Protein AF-A0A3M9M5Q0-F1 (afdb_monomer_lite)

InterPro domains:
  IPR000620 EamA domain [PF00892] (14-112)
  IPR037185 Multidrug transporter EmrE superfamily [SSF103481] (17-115)

Secondary structure (DSSP, 8-state):
------HHHHHHHHHHHHHHHHHHHHHHH-HHHHS-HHHHHHHHHHIIIIIIIHHHHHHHHTTTS-HHHHHHGGGHHHHHHHHHIIIII-----HHHHHHHHHHHHHHHHHHHSPP--------TT--------PPPS------------------------------

Structure (mmCIF, N/CA/C/O backbone):
data_AF-A0A3M9M5Q0-F1
#
_entry.id   AF-A0A3M9M5Q0-F1
#
loop_
_atom_site.group_PDB
_atom_site.id
_atom_site.type_symbol
_atom_site.label_atom_id
_atom_site.label_alt_id
_atom_site.label_comp_id
_atom_site.label_asym_id
_atom_site.label_entity_id
_atom_site.label_seq_id
_atom_site.pdbx_PDB_ins_code
_atom_site.Cartn_x
_atom_site.Cartn_y
_atom_site.Cartn_z
_atom_site.occupancy
_atom_site.B_iso_or_equiv
_atom_site.auth_seq_id
_atom_site.auth_comp_id
_atom_site.auth_asym_id
_atom_site.auth_atom_id
_atom_site.pdbx_PDB_model_num
ATOM 1 N N . MET A 1 1 ? 23.231 -19.102 -7.265 1.00 38.88 1 MET A N 1
ATOM 2 C CA . MET A 1 1 ? 21.877 -19.697 -7.292 1.00 38.88 1 MET A CA 1
ATOM 3 C C . MET A 1 1 ? 20.885 -18.585 -7.612 1.00 38.88 1 MET A C 1
ATOM 5 O O . MET A 1 1 ? 20.566 -17.816 -6.725 1.00 38.88 1 MET A O 1
ATOM 9 N N . ASN A 1 2 ? 20.474 -18.423 -8.872 1.00 48.34 2 ASN A N 1
ATOM 10 C CA . ASN A 1 2 ? 19.462 -17.427 -9.267 1.00 48.34 2 ASN A CA 1
ATOM 11 C C . ASN A 1 2 ? 18.458 -18.069 -10.233 1.00 48.34 2 ASN A C 1
ATOM 13 O O . ASN A 1 2 ? 18.194 -17.566 -11.323 1.00 48.34 2 ASN A O 1
ATOM 17 N N . SER A 1 3 ? 17.966 -19.251 -9.856 1.00 51.06 3 SER A N 1
ATOM 18 C CA . SER A 1 3 ? 16.835 -19.883 -10.528 1.00 51.06 3 SER A CA 1
ATOM 19 C C . SER A 1 3 ? 15.672 -18.900 -10.496 1.00 51.06 3 SER A C 1
ATOM 21 O O . SER A 1 3 ? 15.315 -18.434 -9.416 1.00 51.06 3 SER A O 1
ATOM 23 N N . GLY A 1 4 ? 15.130 -18.550 -11.663 1.00 61.09 4 GLY A N 1
ATOM 24 C CA . GLY A 1 4 ? 13.989 -17.650 -11.801 1.00 61.09 4 GLY A CA 1
ATOM 25 C C . GLY A 1 4 ? 12.765 -18.212 -11.086 1.00 61.09 4 GLY A C 1
ATOM 26 O O . GLY A 1 4 ? 11.941 -18.887 -11.695 1.00 61.09 4 GLY A O 1
ATOM 27 N N . VAL A 1 5 ? 12.668 -17.965 -9.780 1.00 69.94 5 VAL A N 1
ATOM 28 C CA . VAL A 1 5 ? 11.494 -18.294 -8.981 1.00 69.94 5 VAL A CA 1
ATOM 29 C C . VAL A 1 5 ? 10.339 -17.488 -9.562 1.00 69.94 5 VAL A C 1
ATOM 31 O O . VAL A 1 5 ? 10.426 -16.267 -9.704 1.00 69.94 5 VAL A O 1
ATOM 34 N N . GLY A 1 6 ? 9.272 -18.179 -9.964 1.00 81.81 6 GLY A N 1
ATOM 35 C CA . GLY A 1 6 ? 8.096 -17.520 -10.521 1.00 81.81 6 GLY A CA 1
ATOM 36 C C . GLY A 1 6 ? 7.546 -16.493 -9.530 1.00 81.81 6 GLY A C 1
ATOM 37 O O . GLY A 1 6 ? 7.479 -16.765 -8.335 1.00 81.81 6 GLY A O 1
ATOM 38 N N . ARG A 1 7 ? 7.113 -15.322 -10.014 1.00 77.19 7 ARG A N 1
ATOM 39 C CA . ARG A 1 7 ? 6.591 -14.225 -9.170 1.00 77.19 7 ARG A CA 1
ATOM 40 C C . ARG A 1 7 ? 5.509 -14.693 -8.189 1.00 77.19 7 ARG A C 1
ATOM 42 O O . ARG A 1 7 ? 5.483 -14.238 -7.053 1.00 77.19 7 ARG A O 1
ATOM 49 N N . ALA A 1 8 ? 4.661 -15.635 -8.610 1.00 80.81 8 ALA A N 1
ATOM 50 C CA . ALA A 1 8 ? 3.650 -16.256 -7.756 1.00 80.81 8 ALA A CA 1
ATOM 51 C C . ALA A 1 8 ? 4.262 -17.062 -6.596 1.00 80.81 8 ALA A C 1
ATOM 53 O O . ALA A 1 8 ? 3.760 -16.994 -5.481 1.00 80.81 8 ALA A O 1
ATOM 54 N N . ALA A 1 9 ? 5.369 -17.772 -6.830 1.00 86.25 9 ALA A N 1
ATOM 55 C CA . ALA A 1 9 ? 6.096 -18.485 -5.785 1.00 86.25 9 ALA A CA 1
ATOM 56 C C . ALA A 1 9 ? 6.827 -17.517 -4.840 1.00 86.25 9 ALA A C 1
ATOM 58 O O . ALA A 1 9 ? 6.805 -17.725 -3.632 1.00 86.25 9 ALA A O 1
ATOM 59 N N . SER A 1 10 ? 7.401 -16.420 -5.351 1.00 87.31 10 SER A N 1
ATOM 60 C CA . SER A 1 10 ? 7.997 -15.373 -4.507 1.00 87.31 10 SER A CA 1
ATOM 61 C C . SER A 1 10 ? 6.951 -14.666 -3.640 1.00 87.31 10 SER A C 1
ATOM 63 O O . SER A 1 10 ? 7.119 -14.585 -2.428 1.00 87.31 10 SER A O 1
ATOM 65 N N . MET A 1 11 ? 5.845 -14.202 -4.233 1.00 88.25 11 MET A N 1
ATOM 66 C CA . MET A 1 11 ? 4.751 -13.565 -3.491 1.00 88.25 11 MET A CA 1
ATOM 67 C C . MET A 1 11 ? 4.097 -14.545 -2.514 1.00 88.25 11 MET A C 1
ATOM 69 O O . MET A 1 11 ? 3.844 -14.187 -1.368 1.00 88.25 11 MET A O 1
ATOM 73 N N . GLY A 1 12 ? 3.896 -15.800 -2.924 1.00 88.12 12 GLY A N 1
ATOM 74 C CA . GLY A 1 12 ? 3.390 -16.864 -2.060 1.00 88.12 12 GLY A CA 1
ATOM 75 C C . GLY A 1 12 ? 4.309 -17.158 -0.875 1.00 88.12 12 GLY A C 1
ATOM 76 O O . GLY A 1 12 ? 3.814 -17.366 0.226 1.00 88.12 12 GLY A O 1
ATOM 77 N N . ALA A 1 13 ? 5.631 -17.107 -1.053 1.00 91.75 13 ALA A N 1
ATOM 78 C CA . ALA A 1 13 ? 6.582 -17.264 0.045 1.00 91.75 13 ALA A CA 1
ATOM 79 C C . ALA A 1 13 ? 6.535 -16.083 1.030 1.00 91.75 13 ALA A C 1
ATOM 81 O O . ALA A 1 13 ? 6.533 -16.303 2.239 1.00 91.75 13 ALA A O 1
ATOM 82 N N . VAL A 1 14 ? 6.442 -14.842 0.534 1.00 90.19 14 VAL A N 1
ATOM 83 C CA . VAL A 1 14 ? 6.340 -13.636 1.379 1.00 90.19 14 VAL A CA 1
ATOM 84 C C . VAL A 1 14 ? 5.041 -13.643 2.186 1.00 90.19 14 VAL A C 1
ATOM 86 O O . VAL A 1 14 ? 5.073 -13.513 3.409 1.00 90.19 14 VAL A O 1
ATOM 89 N N . PHE A 1 15 ? 3.900 -13.854 1.523 1.00 89.19 15 PHE A N 1
ATOM 90 C CA . PHE A 1 15 ? 2.596 -13.888 2.186 1.00 89.19 15 PHE A CA 1
ATOM 91 C C . PHE A 1 15 ? 2.388 -15.135 3.036 1.00 89.19 15 PHE A C 1
ATOM 93 O O . PHE A 1 15 ? 1.793 -15.039 4.101 1.00 89.19 15 PHE A O 1
ATOM 100 N N . GLY A 1 16 ? 2.888 -16.292 2.609 1.00 91.25 16 GLY A N 1
ATOM 101 C CA . GLY A 1 16 ? 2.828 -17.525 3.387 1.00 91.25 16 GLY A CA 1
ATOM 102 C C . GLY A 1 16 ? 3.677 -17.436 4.653 1.00 91.25 16 GLY A C 1
ATOM 103 O O . GLY A 1 16 ? 3.200 -17.778 5.730 1.00 91.25 16 GLY A O 1
ATOM 104 N N . GLY A 1 17 ? 4.901 -16.908 4.549 1.00 94.81 17 GLY A N 1
ATOM 105 C CA . GLY A 1 17 ? 5.781 -16.688 5.697 1.00 94.81 17 GLY A CA 1
ATOM 106 C C . GLY A 1 17 ? 5.224 -15.652 6.675 1.00 94.81 17 GLY A C 1
ATOM 107 O O . GLY A 1 17 ? 5.140 -15.918 7.872 1.00 94.81 17 GLY A O 1
ATOM 108 N N . GLY A 1 18 ? 4.770 -14.498 6.173 1.00 89.81 18 GLY A N 1
ATOM 109 C CA . GLY A 1 18 ? 4.108 -13.483 6.999 1.00 89.81 18 GLY A CA 1
ATOM 110 C C . GLY A 1 18 ? 2.798 -13.989 7.609 1.00 89.81 18 GLY A C 1
ATOM 111 O O . GLY A 1 18 ? 2.545 -13.799 8.795 1.00 89.81 18 GLY A O 1
ATOM 112 N N . GLY A 1 19 ? 1.999 -14.711 6.826 1.00 91.12 19 GLY A N 1
ATOM 113 C CA . GLY A 1 19 ? 0.760 -15.345 7.260 1.00 91.12 19 GLY A CA 1
ATOM 114 C C . GLY A 1 19 ? 0.972 -16.404 8.336 1.00 91.12 19 GLY A C 1
ATOM 115 O O . GLY A 1 19 ? 0.121 -16.538 9.202 1.00 91.12 19 GLY A O 1
ATOM 116 N N . LEU A 1 20 ? 2.107 -17.105 8.347 1.00 94.81 20 LEU A N 1
ATOM 117 C CA . LEU A 1 20 ? 2.454 -18.055 9.408 1.00 94.81 20 LEU A CA 1
ATOM 118 C C . LEU A 1 20 ? 2.865 -17.353 10.714 1.00 94.81 20 LEU A C 1
ATOM 120 O O . LEU A 1 20 ? 2.642 -17.885 11.800 1.00 94.81 20 LEU A O 1
ATOM 124 N N . LEU A 1 21 ? 3.427 -16.144 10.616 1.00 93.19 21 LEU A N 1
ATOM 125 C CA . LEU A 1 21 ? 3.786 -15.298 11.759 1.00 93.19 21 LEU A CA 1
ATOM 126 C C . LEU A 1 21 ? 2.593 -14.524 12.342 1.00 93.19 21 LEU A C 1
ATOM 128 O O . LEU A 1 21 ? 2.646 -14.107 13.496 1.00 93.19 21 LEU A O 1
ATOM 132 N N . LEU A 1 22 ? 1.508 -14.333 11.588 1.00 91.25 22 LEU A N 1
ATOM 133 C CA . LEU A 1 22 ? 0.325 -13.610 12.068 1.00 91.25 22 LEU A CA 1
ATOM 134 C C . LEU A 1 22 ? -0.468 -14.334 13.178 1.00 91.25 22 LEU A C 1
ATOM 136 O O . LEU A 1 22 ? -0.871 -13.647 14.112 1.00 91.25 22 LEU A O 1
ATOM 140 N N . PRO A 1 23 ? -0.687 -15.666 13.165 1.00 91.56 23 PRO A N 1
ATOM 141 C CA . PRO A 1 23 ? -1.387 -16.382 14.229 1.00 91.56 23 PRO A CA 1
ATOM 142 C C . PRO A 1 23 ? -0.830 -16.152 15.641 1.00 91.56 23 PRO A C 1
ATOM 144 O O . PRO A 1 23 ? -1.629 -15.835 16.520 1.00 91.56 23 PRO A O 1
ATOM 147 N N . PRO A 1 24 ? 0.491 -16.243 15.913 1.00 92.44 24 PRO A N 1
ATOM 148 C CA . PRO A 1 24 ? 1.002 -15.955 17.252 1.00 92.44 24 PRO A CA 1
ATOM 149 C C . PRO A 1 24 ? 0.804 -14.487 17.651 1.00 92.44 24 PRO A C 1
ATOM 151 O O . PRO A 1 24 ? 0.465 -14.215 18.798 1.00 92.44 24 PRO A O 1
ATOM 154 N N . VAL A 1 25 ? 0.929 -13.541 16.716 1.00 91.56 25 VAL A N 1
ATOM 155 C CA . VAL A 1 25 ? 0.623 -12.126 16.987 1.00 91.56 25 VAL A CA 1
ATOM 156 C C . VAL A 1 25 ? -0.862 -11.950 17.312 1.00 91.56 25 VAL A C 1
ATOM 158 O O . VAL A 1 25 ? -1.197 -11.307 18.302 1.00 91.56 25 VAL A O 1
ATOM 161 N N . LEU A 1 26 ? -1.752 -12.584 16.545 1.00 90.12 26 LEU A N 1
ATOM 162 C CA . LEU A 1 26 ? -3.198 -12.550 16.758 1.00 90.12 26 LEU A CA 1
ATOM 163 C C . LEU A 1 26 ? -3.589 -13.142 18.119 1.00 90.12 26 LEU A C 1
ATOM 165 O O . LEU A 1 26 ? -4.474 -12.608 18.780 1.00 90.12 26 LEU A O 1
ATOM 169 N N . LEU A 1 27 ? -2.917 -14.204 18.569 1.00 91.25 27 LEU A N 1
ATOM 170 C CA . LEU A 1 27 ? -3.143 -14.780 19.897 1.00 91.25 27 LEU A CA 1
ATOM 171 C C . LEU A 1 27 ? -2.733 -13.824 21.027 1.00 91.25 27 LEU A C 1
ATOM 173 O O . LEU A 1 27 ? -3.402 -13.784 22.056 1.00 91.25 27 LEU A O 1
ATOM 177 N N . LEU A 1 28 ? -1.661 -13.050 20.839 1.00 94.25 28 LEU A N 1
ATOM 178 C CA . LEU A 1 28 ? -1.139 -12.135 21.859 1.00 94.25 28 LEU A CA 1
ATOM 179 C C . LEU A 1 28 ? -1.855 -10.774 21.884 1.00 94.25 28 LEU A C 1
ATOM 181 O O . LEU A 1 28 ? -1.990 -10.185 22.953 1.00 94.25 28 LEU A O 1
ATOM 185 N N . THR A 1 29 ? -2.302 -10.256 20.734 1.00 90.38 29 THR A N 1
ATOM 186 C CA . THR A 1 29 ? -2.824 -8.876 20.607 1.00 90.38 29 THR A CA 1
ATOM 187 C C . THR A 1 29 ? -4.228 -8.784 20.003 1.00 90.38 29 THR A C 1
ATOM 189 O O . THR A 1 29 ? -4.844 -7.720 20.021 1.00 90.38 29 THR A O 1
ATOM 192 N N . GLY A 1 30 ? -4.769 -9.885 19.481 1.00 84.44 30 GLY A N 1
ATOM 193 C CA . GLY A 1 30 ? -5.966 -9.899 18.639 1.00 84.44 30 GLY A CA 1
ATOM 194 C C . GLY A 1 30 ? -7.305 -10.027 19.358 1.00 84.44 30 GLY A C 1
ATOM 195 O O . GLY A 1 30 ? -8.331 -10.094 18.682 1.00 84.44 30 GLY A O 1
ATOM 196 N N . ALA A 1 31 ? -7.348 -10.043 20.694 1.00 86.12 31 ALA A N 1
ATOM 197 C CA . ALA A 1 31 ? -8.613 -10.159 21.429 1.00 86.12 31 ALA A CA 1
ATOM 198 C C . ALA A 1 31 ? -9.671 -9.112 20.992 1.00 86.12 31 ALA A C 1
ATOM 200 O O . ALA A 1 31 ? -10.804 -9.511 20.722 1.00 86.12 31 ALA A O 1
ATOM 201 N N . PRO A 1 32 ? -9.339 -7.817 20.792 1.00 86.69 32 PRO A N 1
ATOM 202 C CA . PRO A 1 32 ? -10.299 -6.828 20.284 1.00 86.69 32 PRO A CA 1
ATOM 203 C C . PRO A 1 32 ? -10.705 -7.037 18.814 1.00 86.69 32 PRO A C 1
ATOM 205 O O . PRO A 1 32 ? -11.810 -6.661 18.418 1.00 86.69 32 PRO A O 1
ATOM 208 N N . LEU A 1 33 ? -9.825 -7.636 18.001 1.00 84.81 33 LEU A N 1
ATOM 209 C CA . LEU A 1 33 ? -10.085 -7.932 16.586 1.00 84.81 33 LEU A CA 1
ATOM 210 C C . LEU A 1 33 ? -11.111 -9.059 16.426 1.00 84.81 33 LEU A C 1
ATOM 212 O O . LEU A 1 33 ? -11.956 -8.991 15.539 1.00 84.81 33 LEU A O 1
ATOM 216 N N . LEU A 1 34 ? -11.050 -10.072 17.296 1.00 87.44 34 LEU A N 1
ATOM 217 C CA . LEU A 1 34 ? -11.944 -11.236 17.269 1.00 87.44 34 LEU A CA 1
ATOM 218 C C . LEU A 1 34 ? -13.220 -11.044 18.102 1.00 87.44 34 LEU A C 1
ATOM 220 O O . LEU A 1 34 ? -14.163 -11.819 17.957 1.00 87.44 34 LEU A O 1
ATOM 224 N N . ALA A 1 35 ? -13.271 -10.015 18.952 1.00 88.44 35 ALA A N 1
ATOM 225 C CA . ALA A 1 35 ? -14.407 -9.748 19.833 1.00 88.44 35 ALA A CA 1
ATOM 226 C C . ALA A 1 35 ? -15.700 -9.366 19.089 1.00 88.44 35 ALA A C 1
ATOM 228 O O . ALA A 1 35 ? -16.791 -9.592 19.608 1.00 88.44 35 ALA A O 1
ATOM 229 N N . SER A 1 36 ? -15.598 -8.789 17.887 1.00 92.56 36 SER A N 1
ATOM 230 C CA . SER A 1 36 ? -16.747 -8.364 17.081 1.00 92.56 36 SER A CA 1
ATOM 231 C C . SER A 1 36 ? -16.631 -8.863 15.646 1.00 92.56 36 SER A C 1
ATOM 233 O O . SER A 1 36 ? -15.569 -8.786 15.026 1.00 92.56 36 SER A O 1
ATOM 235 N N . ARG A 1 37 ? -17.762 -9.309 15.084 1.00 92.00 37 ARG A N 1
ATOM 236 C CA . ARG A 1 37 ? -17.868 -9.707 13.672 1.00 92.00 37 ARG A CA 1
ATOM 237 C C . ARG A 1 37 ? -17.542 -8.551 12.726 1.00 92.00 37 ARG A C 1
ATOM 239 O O . ARG A 1 37 ? -17.024 -8.789 11.640 1.00 92.00 37 ARG A O 1
ATOM 246 N N . GLU A 1 38 ? -17.833 -7.320 13.137 1.00 93.81 38 GLU A N 1
ATOM 247 C CA . GLU A 1 38 ? -17.521 -6.115 12.370 1.00 93.81 38 GLU A CA 1
ATOM 248 C C . GLU A 1 38 ? -16.016 -5.841 12.356 1.00 93.81 38 GLU A C 1
ATOM 250 O O . GLU A 1 38 ? -15.431 -5.725 11.282 1.00 93.81 38 GLU A O 1
ATOM 255 N N . ASN A 1 39 ? -15.366 -5.847 13.526 1.00 92.12 39 ASN A N 1
ATOM 256 C CA . ASN A 1 39 ? -13.915 -5.662 13.635 1.00 92.12 39 ASN A CA 1
ATOM 257 C C . ASN A 1 39 ? -13.165 -6.707 12.811 1.00 92.12 39 ASN A C 1
ATOM 259 O O . ASN A 1 39 ? -12.231 -6.369 12.082 1.00 92.12 39 ASN A O 1
ATOM 263 N N . PHE A 1 40 ? -13.610 -7.964 12.875 1.00 92.75 40 PHE A N 1
ATOM 264 C CA . PHE A 1 40 ? -13.069 -9.038 12.055 1.00 92.75 40 PHE A CA 1
ATOM 265 C C . PHE A 1 40 ? -13.289 -8.785 10.558 1.00 92.75 40 PHE A C 1
ATOM 267 O O . PHE A 1 40 ? -12.362 -8.940 9.772 1.00 92.75 40 PHE A O 1
ATOM 274 N N . ALA A 1 41 ? -14.486 -8.360 10.142 1.00 94.62 41 ALA A N 1
ATOM 275 C CA . ALA A 1 41 ? -14.772 -8.079 8.735 1.00 94.62 41 ALA A CA 1
ATOM 276 C C . ALA A 1 41 ? -13.935 -6.911 8.186 1.00 94.62 41 ALA A C 1
ATOM 278 O O . ALA A 1 41 ? -13.373 -7.028 7.099 1.00 94.62 41 ALA A O 1
ATOM 279 N N . VAL A 1 42 ? -13.802 -5.814 8.938 1.00 93.94 42 VAL A N 1
ATOM 280 C CA . VAL A 1 42 ? -12.992 -4.648 8.550 1.00 93.94 42 VAL A CA 1
ATOM 281 C C . VAL A 1 42 ? -11.510 -5.013 8.482 1.00 93.94 42 VAL A C 1
ATOM 283 O O . VAL A 1 42 ? -10.830 -4.677 7.515 1.00 93.94 42 VAL A O 1
ATOM 286 N N . SER A 1 43 ? -11.000 -5.743 9.474 1.00 91.44 43 SER A N 1
ATOM 287 C CA . SER A 1 43 ? -9.599 -6.176 9.477 1.00 91.44 43 SER A CA 1
ATOM 288 C C . SER A 1 43 ? -9.299 -7.203 8.383 1.00 91.44 43 SER A C 1
ATOM 290 O O . SER A 1 43 ? -8.281 -7.079 7.705 1.00 91.44 43 SER A O 1
ATOM 292 N N . ALA A 1 44 ? -10.201 -8.155 8.129 1.00 92.31 44 ALA A N 1
ATOM 293 C CA . ALA A 1 44 ? -10.092 -9.079 7.003 1.00 92.31 44 ALA A CA 1
ATOM 294 C C . ALA A 1 44 ? -10.130 -8.336 5.661 1.00 92.31 44 ALA A C 1
ATOM 296 O O . ALA A 1 44 ? -9.326 -8.631 4.781 1.00 92.31 44 ALA A O 1
ATOM 297 N N . TYR A 1 45 ? -11.007 -7.338 5.515 1.00 94.69 45 TYR A N 1
ATOM 298 C CA . TYR A 1 45 ? -11.040 -6.472 4.338 1.00 94.69 45 TYR A CA 1
ATOM 299 C C . TYR A 1 45 ? -9.694 -5.769 4.123 1.00 94.69 45 TYR A C 1
ATOM 301 O O . TYR A 1 45 ? -9.138 -5.859 3.031 1.00 94.69 45 TYR A O 1
ATOM 309 N N . MET A 1 46 ? -9.124 -5.144 5.158 1.00 93.31 46 MET A N 1
ATOM 310 C CA . MET A 1 46 ? -7.824 -4.465 5.065 1.00 93.31 46 MET A CA 1
ATOM 311 C C . MET A 1 46 ? -6.666 -5.437 4.785 1.00 93.31 46 MET A C 1
ATOM 313 O O . MET A 1 46 ? -5.750 -5.123 4.029 1.00 93.31 46 MET A O 1
ATOM 317 N N . ALA A 1 47 ? -6.700 -6.647 5.342 1.00 91.81 47 ALA A N 1
ATOM 318 C CA . ALA A 1 47 ? -5.679 -7.653 5.066 1.00 91.81 47 ALA A CA 1
ATOM 319 C C . ALA A 1 47 ? -5.766 -8.191 3.627 1.00 91.81 47 ALA A C 1
ATOM 321 O O . ALA A 1 47 ? -4.746 -8.390 2.966 1.00 91.81 47 ALA A O 1
ATOM 322 N N . LEU A 1 48 ? -6.977 -8.430 3.122 1.00 92.69 48 LEU A N 1
ATOM 323 C CA . LEU A 1 48 ? -7.177 -9.074 1.825 1.00 92.69 48 LEU A CA 1
ATOM 324 C C . LEU A 1 48 ? -7.129 -8.092 0.652 1.00 92.69 48 LEU A C 1
ATOM 326 O O . LEU A 1 48 ? -6.570 -8.421 -0.391 1.00 92.69 48 LEU A O 1
ATOM 330 N N . VAL A 1 49 ? -7.718 -6.905 0.792 1.00 94.00 49 VAL A N 1
ATOM 331 C CA . VAL A 1 49 ? -7.915 -5.991 -0.340 1.00 94.00 49 VAL A CA 1
ATOM 332 C C . VAL A 1 49 ? -6.688 -5.100 -0.566 1.00 94.00 49 VAL A C 1
ATOM 334 O O . VAL A 1 49 ? -5.981 -5.330 -1.548 1.00 94.00 49 VAL A O 1
ATOM 337 N N . PRO A 1 50 ? -6.357 -4.118 0.293 1.00 88.69 50 PRO A N 1
ATOM 338 C CA . PRO A 1 50 ? -5.207 -3.261 0.026 1.00 88.69 50 PRO A CA 1
ATOM 339 C C . PRO A 1 50 ? -3.881 -4.016 0.172 1.00 88.69 50 PRO A C 1
ATOM 341 O O . PRO A 1 50 ? -2.987 -3.824 -0.648 1.00 88.69 50 PRO A O 1
ATOM 344 N N . MET A 1 51 ? -3.758 -4.925 1.147 1.00 91.12 51 MET A N 1
ATOM 345 C CA . MET A 1 51 ? -2.497 -5.639 1.370 1.00 91.12 51 MET A CA 1
ATOM 346 C C . MET A 1 51 ? -2.317 -6.825 0.421 1.00 91.12 51 MET A C 1
ATOM 348 O O . MET A 1 51 ? -1.419 -6.804 -0.415 1.00 91.12 51 MET A O 1
ATOM 352 N N . PHE A 1 52 ? -3.144 -7.867 0.500 1.00 90.06 52 PHE A N 1
ATOM 353 C CA . PHE A 1 52 ? -2.909 -9.062 -0.315 1.00 90.06 52 PHE A CA 1
ATOM 354 C C . PHE A 1 52 ? -3.136 -8.815 -1.816 1.00 90.06 52 PHE A C 1
ATOM 356 O O . PHE A 1 52 ? -2.230 -9.028 -2.626 1.00 90.06 52 PHE A O 1
ATOM 363 N N . LEU A 1 53 ? -4.319 -8.329 -2.205 1.00 92.12 53 LEU A N 1
ATOM 364 C CA . LEU A 1 53 ? -4.643 -8.095 -3.613 1.00 92.12 53 LEU A CA 1
ATOM 365 C C . LEU A 1 53 ? -3.799 -6.962 -4.213 1.00 92.12 53 LEU A C 1
ATOM 367 O O . LEU A 1 53 ? -3.313 -7.110 -5.335 1.00 92.12 53 LEU A O 1
ATOM 371 N N . GLY A 1 54 ? -3.566 -5.878 -3.466 1.00 89.94 54 GLY A N 1
ATOM 372 C CA . GLY A 1 54 ? -2.695 -4.781 -3.896 1.00 89.94 54 GLY A CA 1
ATOM 373 C C . GLY A 1 54 ? -1.281 -5.253 -4.243 1.00 89.94 54 GLY A C 1
ATOM 374 O O . GLY A 1 54 ? -0.785 -4.971 -5.334 1.00 89.94 54 GLY A O 1
ATOM 375 N N . TYR A 1 55 ? -0.652 -6.059 -3.384 1.00 88.94 55 TYR A N 1
ATOM 376 C CA . TYR A 1 55 ? 0.681 -6.606 -3.659 1.00 88.94 55 TYR A CA 1
ATOM 377 C C . TYR A 1 55 ? 0.699 -7.665 -4.764 1.00 88.94 55 TYR A C 1
ATOM 379 O O . TYR A 1 55 ? 1.666 -7.721 -5.526 1.00 88.94 55 TYR A O 1
ATOM 387 N N . LEU A 1 56 ? -0.342 -8.495 -4.897 1.00 88.38 56 LEU A N 1
ATOM 388 C CA . LEU A 1 56 ? -0.454 -9.404 -6.043 1.00 88.38 56 LEU A CA 1
ATOM 389 C C . LEU A 1 56 ? -0.513 -8.622 -7.355 1.00 88.38 56 LEU A C 1
ATOM 391 O O . LEU A 1 56 ? 0.208 -8.948 -8.301 1.00 88.38 56 LEU A O 1
ATOM 395 N N . LEU A 1 57 ? -1.332 -7.569 -7.400 1.00 88.62 57 LEU A N 1
ATOM 396 C CA . LEU A 1 57 ? -1.454 -6.709 -8.569 1.00 88.62 57 LEU A CA 1
ATOM 397 C C . LEU A 1 57 ? -0.167 -5.916 -8.821 1.00 88.62 57 LEU A C 1
ATOM 399 O O . LEU A 1 57 ? 0.214 -5.744 -9.972 1.00 88.62 57 LEU A O 1
ATOM 403 N N . PHE A 1 58 ? 0.552 -5.508 -7.775 1.00 85.81 58 PHE A N 1
ATOM 404 C CA . PHE A 1 58 ? 1.876 -4.897 -7.886 1.00 85.81 58 PHE A CA 1
ATOM 405 C C . PHE A 1 58 ? 2.899 -5.868 -8.487 1.00 85.81 58 PHE A C 1
ATOM 407 O O . PHE A 1 58 ? 3.566 -5.546 -9.470 1.00 85.81 58 PHE A O 1
ATOM 414 N N . GLY A 1 59 ? 2.974 -7.097 -7.967 1.00 86.50 59 GLY A N 1
ATOM 415 C CA . GLY A 1 59 ? 3.814 -8.158 -8.523 1.00 86.50 59 GLY A CA 1
ATOM 416 C C . GLY A 1 59 ? 3.464 -8.477 -9.975 1.00 86.50 59 GLY A C 1
ATOM 417 O O . GLY A 1 59 ? 4.351 -8.726 -10.793 1.00 86.50 59 GLY A O 1
ATOM 418 N N . TYR A 1 60 ? 2.176 -8.411 -10.315 1.00 86.25 60 TYR A N 1
ATOM 419 C CA . TYR A 1 60 ? 1.699 -8.503 -11.687 1.00 86.25 60 TYR A CA 1
ATOM 420 C C . TYR A 1 60 ? 2.098 -7.286 -12.536 1.00 86.25 60 TYR A C 1
ATOM 422 O O . TYR A 1 60 ? 2.527 -7.445 -13.677 1.00 86.25 60 TYR A O 1
ATOM 430 N N . GLY A 1 61 ? 2.023 -6.074 -11.991 1.00 84.88 61 GLY A N 1
ATOM 431 C CA . GLY A 1 61 ? 2.432 -4.829 -12.639 1.00 84.88 61 GLY A CA 1
ATOM 432 C C . GLY A 1 61 ? 3.899 -4.860 -13.056 1.00 84.88 61 GLY A C 1
ATOM 433 O O . GLY A 1 61 ? 4.213 -4.502 -14.186 1.00 84.88 61 GLY A O 1
ATOM 434 N N . LEU A 1 62 ? 4.774 -5.444 -12.232 1.00 86.75 62 LEU A N 1
ATOM 435 C CA . LEU A 1 62 ? 6.186 -5.683 -12.566 1.00 86.75 62 LEU A CA 1
ATOM 436 C C . LEU A 1 62 ? 6.398 -6.600 -13.787 1.00 86.75 62 LEU A C 1
ATOM 438 O O . LEU A 1 62 ? 7.528 -6.760 -14.247 1.00 86.75 62 LEU A O 1
ATOM 442 N N . THR A 1 63 ? 5.348 -7.257 -14.296 1.00 82.75 63 THR A N 1
ATOM 443 C CA . THR A 1 63 ? 5.391 -8.009 -15.563 1.00 82.75 63 THR A CA 1
ATOM 444 C C . THR A 1 63 ? 5.189 -7.118 -16.789 1.00 82.75 63 THR A C 1
ATOM 446 O O . THR A 1 63 ? 5.604 -7.504 -17.878 1.00 82.75 63 THR A O 1
ATOM 449 N N . ARG A 1 64 ? 4.557 -5.951 -16.615 1.00 82.94 64 ARG A N 1
ATOM 450 C CA . ARG A 1 6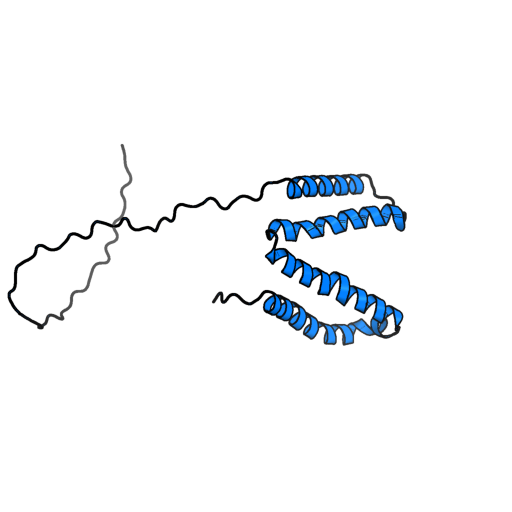4 ? 4.108 -5.064 -17.696 1.00 82.94 64 ARG A CA 1
ATOM 451 C C . ARG A 1 64 ? 4.781 -3.693 -17.688 1.00 82.94 64 ARG A C 1
ATOM 453 O O . ARG A 1 64 ? 4.849 -3.069 -18.739 1.00 82.94 64 ARG A O 1
ATOM 460 N N . VAL A 1 65 ? 5.251 -3.220 -16.533 1.00 85.38 65 VAL A N 1
ATOM 461 C CA . VAL A 1 65 ? 5.902 -1.910 -16.376 1.00 85.38 65 VAL A CA 1
ATOM 462 C C . VAL A 1 65 ? 7.256 -2.031 -15.666 1.00 85.38 65 VAL A C 1
ATOM 464 O O . VAL A 1 65 ? 7.456 -2.972 -14.889 1.00 85.38 65 VAL A O 1
ATOM 467 N N . PRO A 1 66 ? 8.194 -1.090 -15.901 1.00 84.19 66 PRO A N 1
ATOM 468 C CA . PRO A 1 66 ? 9.462 -1.040 -15.181 1.00 84.19 66 PRO A CA 1
ATOM 469 C C . PRO A 1 66 ? 9.266 -0.978 -13.662 1.00 84.19 66 PRO A C 1
ATOM 471 O O . PRO A 1 66 ? 8.338 -0.336 -13.165 1.00 84.19 66 PRO A O 1
ATOM 474 N N . ALA A 1 67 ? 10.186 -1.596 -12.913 1.00 83.12 67 ALA A N 1
ATOM 475 C CA . ALA A 1 67 ? 10.115 -1.646 -11.452 1.00 83.12 67 ALA A CA 1
ATOM 476 C C . ALA A 1 67 ? 10.079 -0.253 -10.810 1.00 83.12 67 ALA A C 1
ATOM 478 O O . ALA A 1 67 ? 9.303 -0.044 -9.884 1.00 83.12 67 ALA A O 1
ATOM 479 N N . SER A 1 68 ? 10.838 0.704 -11.357 1.00 82.38 68 SER A N 1
ATOM 480 C CA . SER A 1 68 ? 10.830 2.103 -10.910 1.00 82.38 68 SER A CA 1
ATOM 481 C C . SER A 1 68 ? 9.418 2.702 -10.968 1.00 82.38 68 SER A C 1
ATOM 483 O O . SER A 1 68 ? 8.890 3.146 -9.949 1.00 82.38 68 SER A O 1
ATOM 485 N N . THR A 1 69 ? 8.741 2.592 -12.116 1.00 83.81 69 THR A N 1
ATOM 486 C CA . THR A 1 69 ? 7.365 3.078 -12.298 1.00 83.81 69 THR A CA 1
ATOM 487 C C . THR A 1 69 ? 6.400 2.414 -11.319 1.00 83.81 69 THR A C 1
ATOM 489 O O . THR A 1 69 ? 5.620 3.102 -10.660 1.00 83.81 69 THR A O 1
ATOM 492 N N . ALA A 1 70 ? 6.487 1.090 -11.158 1.00 86.12 70 ALA A N 1
ATOM 493 C CA . ALA A 1 70 ? 5.654 0.375 -10.198 1.00 86.12 70 ALA A CA 1
ATOM 494 C C . ALA A 1 70 ? 5.876 0.899 -8.770 1.00 86.12 70 ALA A C 1
ATOM 496 O O . ALA A 1 70 ? 4.907 1.226 -8.093 1.00 86.12 70 ALA A O 1
ATOM 497 N N . THR A 1 71 ? 7.129 1.056 -8.327 1.00 86.69 71 THR A N 1
ATOM 498 C CA . THR A 1 71 ? 7.461 1.547 -6.974 1.00 86.69 71 THR A CA 1
ATOM 499 C C . THR A 1 71 ? 7.076 3.002 -6.720 1.00 86.69 71 THR A C 1
ATOM 501 O O . THR A 1 71 ? 6.964 3.403 -5.567 1.00 86.69 71 THR A O 1
ATOM 504 N N . THR A 1 72 ? 6.837 3.788 -7.771 1.00 88.00 72 THR A N 1
ATOM 505 C CA . THR A 1 72 ? 6.374 5.177 -7.644 1.00 88.00 72 THR A CA 1
ATOM 506 C C . THR A 1 72 ? 4.855 5.297 -7.556 1.00 88.00 72 THR A C 1
ATOM 508 O O . THR A 1 72 ? 4.360 6.281 -7.017 1.00 88.00 72 THR A O 1
ATOM 511 N N . ALA A 1 73 ? 4.101 4.289 -8.011 1.00 86.12 73 ALA A N 1
ATOM 512 C CA . ALA A 1 73 ? 2.639 4.306 -7.965 1.00 86.12 73 ALA A CA 1
ATOM 513 C C . ALA A 1 73 ? 2.064 4.462 -6.538 1.00 86.12 73 ALA A C 1
ATOM 515 O O . ALA A 1 73 ? 1.130 5.247 -6.375 1.00 86.12 73 ALA A O 1
ATOM 516 N N . PRO A 1 74 ? 2.628 3.830 -5.486 1.00 88.81 74 PRO A N 1
ATOM 517 C CA . PRO A 1 74 ? 2.186 4.059 -4.113 1.00 88.81 74 PRO A CA 1
ATOM 518 C C . PRO A 1 74 ? 2.334 5.505 -3.631 1.00 88.81 74 PRO A C 1
ATOM 520 O O . PRO A 1 74 ? 1.626 5.889 -2.717 1.00 88.81 74 PRO A O 1
ATOM 523 N N . LEU A 1 75 ? 3.182 6.349 -4.239 1.00 89.25 75 LEU A N 1
ATOM 524 C CA . LEU A 1 75 ? 3.276 7.771 -3.859 1.00 89.25 75 LEU A CA 1
ATOM 525 C C . LEU A 1 75 ? 1.993 8.557 -4.178 1.00 89.25 75 LEU A C 1
ATOM 527 O O . LEU A 1 75 ? 1.762 9.620 -3.601 1.00 89.25 75 LEU A O 1
ATOM 531 N N . VAL A 1 76 ? 1.142 8.033 -5.065 1.00 88.69 76 VAL A N 1
ATOM 532 C CA . VAL A 1 76 ? -0.189 8.591 -5.337 1.00 88.69 76 VAL A CA 1
ATOM 533 C C . VAL A 1 76 ? -1.105 8.425 -4.122 1.00 88.69 76 VAL A C 1
ATOM 535 O O . VAL A 1 76 ? -1.927 9.299 -3.860 1.00 88.69 76 VAL A O 1
ATOM 538 N N . GLU A 1 77 ? -0.951 7.347 -3.350 1.00 89.81 77 GLU A N 1
ATOM 539 C CA . GLU A 1 77 ? -1.808 7.051 -2.200 1.00 89.81 77 GLU A CA 1
ATOM 540 C C . GLU A 1 77 ? -1.710 8.126 -1.103 1.00 89.81 77 GLU A C 1
ATOM 542 O O . GLU A 1 77 ? -2.758 8.663 -0.762 1.00 89.81 77 GLU A O 1
ATOM 547 N N . PRO A 1 78 ? -0.527 8.552 -0.611 1.00 88.94 78 PRO A N 1
ATOM 548 C CA . PRO A 1 78 ? -0.414 9.673 0.321 1.00 88.94 78 PRO A CA 1
ATOM 549 C C . PRO A 1 78 ? -1.022 10.975 -0.202 1.00 88.94 78 PRO A C 1
ATOM 551 O O . PRO A 1 78 ? -1.631 11.718 0.565 1.00 88.94 78 PRO A O 1
ATOM 554 N N . ALA A 1 79 ? -0.877 11.260 -1.501 1.00 90.25 79 ALA A N 1
ATOM 555 C CA . ALA A 1 79 ? -1.444 12.465 -2.096 1.00 90.25 79 ALA A CA 1
ATOM 556 C C . ALA A 1 79 ? -2.977 12.420 -2.085 1.00 90.25 79 ALA A C 1
ATOM 558 O O . ALA A 1 79 ? -3.629 13.367 -1.645 1.00 90.25 79 ALA A O 1
ATOM 559 N N . VAL A 1 80 ? -3.555 11.295 -2.513 1.00 90.69 80 VAL A N 1
ATOM 560 C CA . VAL A 1 80 ? -5.003 11.073 -2.478 1.00 90.69 80 VAL A CA 1
ATOM 561 C C . VAL A 1 80 ? -5.504 11.049 -1.035 1.00 90.69 80 VAL A C 1
ATOM 563 O O . VAL A 1 80 ? -6.482 11.721 -0.735 1.00 90.69 80 VAL A O 1
ATOM 566 N N . ALA A 1 81 ? -4.822 10.357 -0.124 1.00 92.56 81 ALA A N 1
ATOM 567 C CA . ALA A 1 81 ? -5.171 10.288 1.292 1.00 92.56 81 ALA A CA 1
ATOM 568 C C . ALA A 1 81 ? -5.194 11.676 1.943 1.00 92.56 81 ALA A C 1
ATOM 570 O O . ALA A 1 81 ? -6.148 11.992 2.646 1.00 92.56 81 ALA A O 1
ATOM 571 N N . ALA A 1 82 ? -4.208 12.533 1.658 1.00 92.62 82 ALA A N 1
ATOM 572 C CA . ALA A 1 82 ? -4.188 13.912 2.142 1.00 92.62 82 ALA A CA 1
ATOM 573 C C . ALA A 1 82 ? -5.380 14.728 1.614 1.00 92.62 8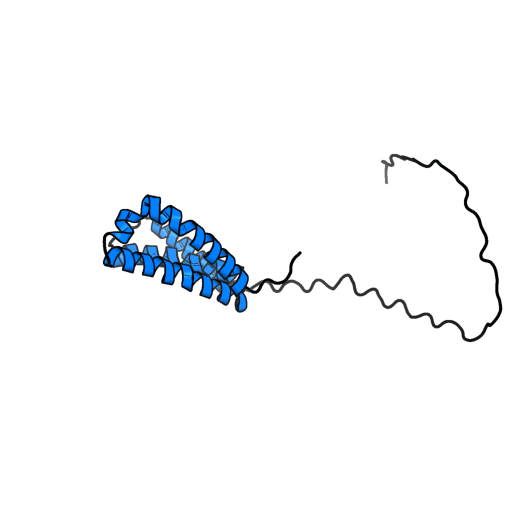2 ALA A C 1
ATOM 575 O O . ALA A 1 82 ? -6.020 15.452 2.373 1.00 92.62 82 ALA A O 1
ATOM 576 N N . VAL A 1 83 ? -5.725 14.583 0.330 1.00 92.38 83 VAL A N 1
ATOM 577 C CA . VAL A 1 83 ? -6.904 15.246 -0.253 1.00 92.38 83 VAL A CA 1
ATOM 578 C C . VAL A 1 83 ? -8.195 14.726 0.383 1.00 92.38 83 VAL A C 1
ATOM 580 O O . VAL A 1 83 ? -9.055 15.521 0.759 1.00 92.38 83 VAL A O 1
ATOM 583 N N . LEU A 1 84 ? -8.328 13.409 0.550 1.00 93.62 84 LEU A N 1
ATOM 584 C CA . LEU A 1 84 ? -9.486 12.801 1.202 1.00 93.62 84 LEU A CA 1
ATOM 585 C C . LEU A 1 84 ? -9.592 13.217 2.675 1.00 93.62 84 LEU A C 1
ATOM 587 O O . LEU A 1 84 ? -10.700 13.457 3.142 1.00 93.62 84 LEU A O 1
ATOM 591 N N . ALA A 1 85 ? -8.481 13.382 3.393 1.00 94.00 85 ALA A N 1
ATOM 592 C CA . ALA A 1 85 ? -8.485 13.899 4.761 1.00 94.00 85 ALA A CA 1
ATOM 593 C C . ALA A 1 85 ? -9.059 15.328 4.830 1.00 94.00 85 ALA A C 1
ATOM 595 O O . ALA A 1 85 ? -9.902 15.618 5.676 1.00 94.00 85 ALA A O 1
ATOM 596 N N . VAL A 1 86 ? -8.704 16.210 3.891 1.00 93.50 86 VAL A N 1
ATOM 597 C CA . VAL A 1 86 ? -9.302 17.560 3.825 1.00 93.50 86 VAL A CA 1
ATOM 598 C C . VAL A 1 86 ? -10.783 17.503 3.490 1.00 93.50 86 VAL A C 1
ATOM 600 O O . VAL A 1 86 ? -11.592 18.160 4.137 1.00 93.50 86 VAL A O 1
ATOM 603 N N . VAL A 1 87 ? -11.134 16.755 2.443 1.00 95.88 87 VAL A N 1
ATOM 604 C CA . VAL A 1 87 ? -12.473 16.811 1.846 1.00 95.88 87 VAL A CA 1
ATOM 605 C C . VAL A 1 87 ? -13.492 16.023 2.664 1.00 95.88 87 VAL A C 1
ATOM 607 O O . VAL A 1 87 ? -14.608 16.495 2.858 1.00 95.88 87 VAL A O 1
ATOM 610 N N . ILE A 1 88 ? -13.125 14.828 3.127 1.00 96.25 88 ILE A N 1
ATOM 611 C CA . ILE A 1 88 ? -14.023 13.908 3.835 1.00 96.25 88 ILE A CA 1
ATOM 612 C C . ILE A 1 88 ? -13.930 14.110 5.346 1.00 96.25 88 ILE A C 1
ATOM 614 O O . ILE A 1 88 ? -14.960 14.203 6.008 1.00 96.25 88 ILE A O 1
ATOM 618 N N . VAL A 1 89 ? -12.713 14.167 5.900 1.00 94.25 89 VAL A N 1
ATOM 619 C CA . VAL A 1 89 ? -12.510 14.275 7.360 1.00 94.25 89 VAL A CA 1
ATOM 620 C C . VAL A 1 89 ? -12.611 15.734 7.830 1.00 94.25 89 VAL A C 1
ATOM 622 O O . VAL A 1 89 ? -12.923 15.990 8.991 1.00 94.25 89 VAL A O 1
ATOM 625 N N . GLY A 1 90 ? -12.425 16.705 6.929 1.00 90.81 90 GLY A N 1
ATOM 626 C CA . GLY A 1 90 ? -12.464 18.131 7.259 1.00 90.81 90 GLY A CA 1
ATOM 627 C C . GLY A 1 90 ? -11.180 18.633 7.922 1.00 90.81 90 GLY A C 1
ATOM 628 O O . GLY A 1 90 ? -11.182 19.697 8.549 1.00 90.81 90 GLY A O 1
ATOM 629 N N . GLU A 1 91 ? -10.082 17.879 7.815 1.00 91.06 91 GLU A N 1
ATOM 630 C CA . GLU A 1 91 ? -8.802 18.272 8.395 1.00 91.06 91 GLU A CA 1
ATOM 631 C C . GLU A 1 91 ? -8.217 19.496 7.683 1.00 91.06 91 GLU A C 1
ATOM 633 O O . GLU A 1 91 ? -8.285 19.650 6.461 1.00 91.06 91 GLU A O 1
ATOM 638 N N . ARG A 1 92 ? -7.603 20.394 8.460 1.00 89.62 92 ARG A N 1
ATOM 639 C CA . ARG A 1 92 ? -6.934 21.580 7.921 1.00 89.62 92 ARG A CA 1
ATOM 640 C C . ARG A 1 92 ? -5.453 21.296 7.751 1.00 89.62 92 ARG A C 1
ATOM 642 O O . ARG A 1 92 ? -4.716 21.284 8.735 1.00 89.62 92 ARG A O 1
ATOM 649 N N . LEU A 1 93 ? -5.006 21.129 6.506 1.00 87.62 93 LEU A N 1
ATOM 650 C CA . LEU A 1 93 ? -3.573 21.025 6.249 1.00 87.62 93 LEU A CA 1
ATOM 651 C C . LEU A 1 93 ? -2.889 22.368 6.542 1.00 87.62 93 LEU A C 1
ATOM 653 O O . LEU A 1 93 ? -3.313 23.401 6.008 1.00 87.62 93 LEU A O 1
ATOM 657 N N . PRO A 1 94 ? -1.809 22.371 7.345 1.00 92.31 94 PRO A N 1
ATOM 658 C CA . PRO A 1 94 ? -0.974 23.551 7.503 1.00 92.31 94 PRO A CA 1
ATOM 659 C C . PRO A 1 94 ? -0.332 23.912 6.158 1.00 92.31 94 PRO A C 1
ATOM 661 O O . PRO A 1 94 ? -0.220 23.071 5.266 1.00 92.31 94 PRO A O 1
ATOM 664 N N . ALA A 1 95 ? 0.158 25.147 6.019 1.00 91.25 95 ALA A N 1
ATOM 665 C CA . ALA A 1 95 ? 0.811 25.604 4.787 1.00 91.25 95 ALA A CA 1
ATOM 666 C C . ALA A 1 95 ? 1.918 24.640 4.311 1.00 91.25 95 ALA A C 1
ATOM 668 O O . ALA A 1 95 ? 2.019 24.345 3.123 1.00 91.25 95 ALA A O 1
ATOM 669 N N . LEU A 1 96 ? 2.685 24.070 5.246 1.00 93.31 96 LEU A N 1
ATOM 670 C CA . LEU A 1 96 ? 3.723 23.084 4.943 1.00 93.31 96 LEU A CA 1
ATOM 671 C C . LEU A 1 96 ? 3.163 21.761 4.384 1.00 93.31 96 LEU A C 1
ATOM 673 O O . LEU A 1 96 ? 3.796 21.144 3.533 1.00 93.31 96 LEU A O 1
ATOM 677 N N . GLY A 1 97 ? 1.964 21.350 4.810 1.00 90.00 97 GLY A N 1
ATOM 678 C CA . GLY A 1 97 ? 1.274 20.175 4.271 1.00 90.00 97 GLY A CA 1
ATOM 679 C C . GLY A 1 97 ? 0.882 20.365 2.805 1.00 90.00 97 GLY A C 1
ATOM 680 O O . GLY A 1 97 ? 1.088 19.468 1.992 1.00 90.00 97 GLY A O 1
ATOM 681 N N . TRP A 1 98 ? 0.403 21.559 2.442 1.00 92.75 98 TRP A N 1
ATOM 682 C CA . TRP A 1 98 ? 0.109 21.904 1.047 1.00 92.75 98 TRP A CA 1
ATOM 683 C C . TRP A 1 98 ? 1.364 21.960 0.177 1.00 92.75 98 TRP A C 1
ATOM 685 O O . TRP A 1 98 ? 1.346 21.474 -0.953 1.00 92.75 98 TRP A O 1
ATOM 695 N N . VAL A 1 99 ? 2.467 22.495 0.708 1.00 95.44 99 VAL A N 1
ATOM 696 C CA . VAL A 1 99 ? 3.766 22.478 0.017 1.00 95.44 99 VAL A CA 1
ATOM 697 C C . VAL A 1 99 ? 4.226 21.040 -0.227 1.00 95.44 99 VAL A C 1
ATOM 699 O O . VAL A 1 99 ? 4.593 20.705 -1.351 1.00 95.44 99 VAL A O 1
ATOM 702 N N . GLY A 1 100 ? 4.153 20.174 0.789 1.00 92.69 100 GLY A N 1
ATOM 703 C CA . GLY A 1 100 ? 4.494 18.756 0.655 1.00 92.69 100 GLY A CA 1
ATOM 704 C C . GLY A 1 100 ? 3.654 18.044 -0.409 1.00 92.69 100 GLY A C 1
ATOM 705 O O . GLY A 1 100 ? 4.205 17.356 -1.267 1.00 92.69 100 GLY A O 1
ATOM 706 N N . LEU A 1 101 ? 2.337 18.274 -0.415 1.00 93.19 101 LEU A N 1
ATOM 707 C CA . LEU A 1 101 ? 1.433 17.730 -1.432 1.00 93.19 101 LEU A CA 1
ATOM 708 C C . LEU A 1 101 ? 1.790 18.225 -2.844 1.00 93.19 101 LEU A C 1
ATOM 710 O O . LEU A 1 101 ? 1.809 17.434 -3.787 1.00 93.19 101 LEU A O 1
ATOM 714 N N . GLY A 1 102 ? 2.130 19.510 -2.984 1.00 93.56 102 GLY A N 1
ATOM 715 C CA . GLY A 1 102 ? 2.588 20.093 -4.246 1.00 93.56 102 GLY A CA 1
ATOM 716 C C . GLY A 1 102 ? 3.879 19.453 -4.760 1.00 93.56 102 GLY A C 1
ATOM 717 O O . GLY A 1 102 ? 3.969 19.119 -5.940 1.00 93.56 102 GLY A O 1
ATOM 718 N N . ILE A 1 103 ? 4.854 19.210 -3.880 1.00 94.50 103 ILE A N 1
ATOM 719 C CA . ILE A 1 103 ? 6.109 18.529 -4.237 1.00 94.50 103 ILE A CA 1
ATOM 720 C C . ILE A 1 103 ? 5.832 17.101 -4.719 1.00 94.50 103 ILE A C 1
ATOM 722 O O . ILE A 1 103 ? 6.346 16.711 -5.767 1.00 94.50 103 ILE A O 1
ATOM 726 N N . ILE A 1 104 ? 4.999 16.336 -4.003 1.00 91.81 104 ILE A N 1
ATOM 727 C CA . ILE A 1 104 ? 4.623 14.971 -4.411 1.00 91.81 104 ILE A CA 1
ATOM 728 C C . ILE A 1 104 ? 3.967 14.991 -5.796 1.00 91.81 104 ILE A C 1
ATOM 730 O O . ILE A 1 104 ? 4.342 14.197 -6.658 1.00 91.81 104 ILE A O 1
ATOM 734 N N . ALA A 1 105 ? 3.043 15.924 -6.040 1.00 90.38 105 ALA A N 1
ATOM 735 C CA . ALA A 1 105 ? 2.389 16.068 -7.336 1.00 90.38 105 ALA A CA 1
ATOM 736 C C . ALA A 1 105 ? 3.392 16.368 -8.464 1.00 90.38 105 ALA A C 1
ATOM 738 O O . ALA A 1 105 ? 3.348 15.721 -9.509 1.00 90.38 105 ALA A O 1
ATOM 739 N N . VAL A 1 106 ? 4.334 17.293 -8.248 1.00 92.88 106 VAL A N 1
ATOM 740 C CA . VAL A 1 106 ? 5.384 17.619 -9.229 1.00 92.88 106 VAL A CA 1
ATOM 741 C C . VAL A 1 106 ? 6.268 16.406 -9.514 1.00 92.88 106 VAL A C 1
ATOM 743 O O . VAL A 1 106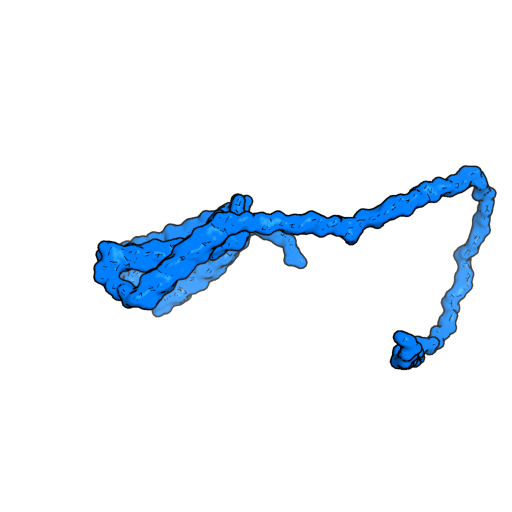 ? 6.506 16.084 -10.676 1.00 92.88 106 VAL A O 1
ATOM 746 N N . VAL A 1 107 ? 6.723 15.702 -8.475 1.00 90.56 107 VAL A N 1
ATOM 747 C CA . VAL A 1 107 ? 7.554 14.499 -8.621 1.00 90.56 107 VAL A CA 1
ATOM 748 C C . VAL A 1 107 ? 6.812 13.415 -9.404 1.00 90.56 107 VAL A C 1
ATOM 750 O O . VAL A 1 107 ? 7.380 12.846 -10.331 1.00 90.56 107 VAL A O 1
ATOM 753 N N . LEU A 1 108 ? 5.537 13.168 -9.096 1.00 88.75 108 LEU A N 1
ATOM 754 C CA . LEU A 1 108 ? 4.706 12.209 -9.826 1.00 88.75 108 LEU A CA 1
ATOM 755 C C . LEU A 1 108 ? 4.548 12.584 -11.304 1.00 88.75 108 LEU A C 1
ATOM 757 O O . LEU A 1 108 ? 4.694 11.719 -12.164 1.00 88.75 108 LEU A O 1
ATOM 761 N N . VAL A 1 109 ? 4.306 13.862 -11.615 1.00 89.19 109 VAL A N 1
ATOM 762 C CA . VAL A 1 109 ? 4.222 14.346 -13.003 1.00 89.19 109 VAL A CA 1
ATOM 763 C C . VAL A 1 109 ? 5.545 14.126 -13.735 1.00 89.19 109 VAL A C 1
ATOM 765 O O . VAL A 1 109 ? 5.545 13.597 -14.844 1.00 89.19 109 VAL A O 1
ATOM 768 N N . ILE A 1 110 ? 6.676 14.464 -13.110 1.00 90.31 110 ILE A N 1
ATOM 769 C CA . ILE A 1 110 ? 8.003 14.235 -13.695 1.00 90.31 110 ILE A CA 1
ATOM 770 C C . ILE A 1 110 ? 8.220 12.742 -13.961 1.00 90.31 110 ILE A C 1
ATOM 772 O O . ILE A 1 110 ? 8.640 12.378 -15.053 1.00 90.31 110 ILE A O 1
ATOM 776 N N . LEU A 1 111 ? 7.908 11.872 -12.999 1.00 87.38 111 LEU A N 1
ATOM 777 C CA . LEU A 1 111 ? 8.117 10.426 -13.119 1.00 87.38 111 LEU A CA 1
ATOM 778 C C . LEU A 1 111 ? 7.222 9.774 -14.177 1.00 87.38 111 LEU A C 1
ATOM 780 O O . LEU A 1 111 ? 7.659 8.841 -14.846 1.00 87.38 111 LEU A O 1
ATOM 784 N N . VAL A 1 112 ? 5.992 10.263 -14.347 1.00 84.88 112 VAL A N 1
ATOM 785 C CA . VAL A 1 112 ? 5.068 9.787 -15.387 1.00 84.88 112 VAL A CA 1
ATOM 786 C C . VAL A 1 112 ? 5.509 10.236 -16.781 1.00 84.88 112 VAL A C 1
ATOM 788 O O . VAL A 1 112 ? 5.333 9.490 -17.742 1.00 84.88 112 VAL A O 1
ATOM 791 N N . LEU A 1 113 ? 6.077 11.439 -16.905 1.00 85.44 113 LEU A N 1
ATOM 792 C CA . LEU A 1 113 ? 6.490 12.012 -18.191 1.00 85.44 113 LEU A CA 1
ATOM 793 C C . LEU A 1 113 ? 7.935 11.667 -18.588 1.00 85.44 113 LEU A C 1
ATOM 795 O O . LEU A 1 113 ? 8.294 11.814 -19.757 1.00 85.44 113 LEU A O 1
ATOM 799 N N . ALA A 1 114 ? 8.775 11.224 -17.648 1.00 80.00 114 ALA A N 1
ATOM 800 C CA . ALA A 1 114 ? 10.169 10.890 -17.913 1.00 80.00 114 ALA A CA 1
ATOM 801 C C . ALA A 1 114 ? 10.289 9.637 -18.810 1.00 80.00 114 ALA A C 1
ATOM 803 O O . ALA A 1 114 ? 9.768 8.574 -18.460 1.00 80.00 114 ALA A O 1
ATOM 804 N N . PRO A 1 115 ? 11.019 9.707 -19.942 1.00 63.97 115 PRO A N 1
ATOM 805 C CA . PRO A 1 115 ? 11.319 8.532 -20.752 1.00 63.97 115 PRO A CA 1
ATOM 806 C C . PRO A 1 115 ? 12.089 7.499 -19.926 1.00 63.97 115 PRO A C 1
ATOM 808 O O . PRO A 1 115 ? 13.095 7.826 -19.294 1.00 63.97 115 PRO A O 1
ATOM 811 N N . THR A 1 116 ? 11.644 6.240 -19.944 1.00 68.94 116 THR A N 1
ATOM 812 C CA . THR A 1 116 ? 12.417 5.150 -19.334 1.00 68.94 116 THR A CA 1
ATOM 813 C C . THR A 1 116 ? 13.752 5.047 -20.078 1.00 68.94 116 THR A C 1
ATOM 815 O O . THR A 1 116 ? 13.723 4.870 -21.300 1.00 68.94 116 THR A O 1
ATOM 818 N N . PRO A 1 117 ? 14.912 5.160 -19.399 1.00 60.44 117 PRO A N 1
ATOM 819 C CA . PRO A 1 117 ? 16.199 4.997 -20.054 1.00 60.44 117 PRO A CA 1
ATOM 820 C C . PRO A 1 117 ? 16.230 3.612 -20.693 1.00 60.44 117 PRO A C 1
ATOM 822 O O . PRO A 1 117 ? 16.162 2.598 -19.998 1.00 60.44 117 PRO A O 1
ATOM 825 N N . SER A 1 118 ? 16.285 3.569 -22.023 1.00 55.94 118 SER A N 1
ATOM 826 C CA . SER A 1 118 ? 16.626 2.334 -22.719 1.00 55.94 118 SER A CA 1
ATOM 827 C C . SER A 1 118 ? 18.041 2.010 -22.273 1.00 55.94 118 SER A C 1
ATOM 829 O O . SER A 1 118 ? 18.930 2.849 -22.432 1.00 55.94 118 SER A O 1
ATOM 831 N N . THR A 1 119 ? 18.230 0.864 -21.622 1.00 63.41 119 THR A N 1
ATOM 832 C CA . THR A 1 119 ? 19.555 0.339 -21.301 1.00 63.41 119 THR A CA 1
ATOM 833 C C . THR A 1 119 ? 20.395 0.489 -22.556 1.00 63.41 119 THR A C 1
ATOM 835 O O . THR A 1 119 ? 20.046 -0.083 -23.587 1.00 63.41 119 THR A O 1
ATOM 838 N N . LEU A 1 120 ? 21.417 1.348 -22.495 1.00 61.03 120 LEU A N 1
ATOM 839 C CA . LEU A 1 120 ? 22.314 1.558 -23.620 1.00 61.03 120 LEU A CA 1
ATOM 840 C C . LEU A 1 120 ? 22.770 0.177 -24.068 1.00 61.03 120 LEU A C 1
ATOM 842 O O . LEU A 1 120 ? 23.191 -0.626 -23.232 1.00 61.03 120 LEU A O 1
ATOM 846 N N . ASP A 1 121 ? 22.605 -0.094 -25.356 1.00 61.41 121 ASP A N 1
ATOM 847 C CA . ASP A 1 121 ? 23.090 -1.293 -26.013 1.00 61.41 121 ASP A CA 1
ATOM 848 C C . ASP A 1 121 ? 24.616 -1.257 -25.879 1.00 61.41 121 ASP A C 1
ATOM 850 O O . ASP A 1 121 ? 25.320 -0.674 -26.700 1.00 61.41 121 ASP A O 1
ATOM 854 N N . VAL A 1 122 ? 25.127 -1.724 -24.735 1.00 66.50 122 VAL A N 1
ATOM 855 C CA . VAL A 1 122 ? 26.557 -1.859 -24.493 1.00 66.50 122 VAL A CA 1
ATOM 856 C C . VAL A 1 122 ? 26.996 -2.854 -25.554 1.00 66.50 122 VAL A C 1
ATOM 858 O O . VAL A 1 122 ? 26.554 -4.007 -25.486 1.00 66.50 122 VAL A O 1
ATOM 861 N N . PRO A 1 123 ? 27.810 -2.443 -26.548 1.00 63.66 123 PRO A N 1
ATOM 862 C CA . PRO A 1 123 ? 28.283 -3.360 -27.567 1.00 63.66 123 PRO A CA 1
ATOM 863 C C . PRO A 1 123 ? 28.868 -4.550 -26.832 1.00 63.66 123 PRO A C 1
ATOM 865 O O . PRO A 1 123 ? 29.705 -4.361 -25.948 1.00 63.66 123 PRO A O 1
ATOM 868 N N . SER A 1 124 ? 28.367 -5.749 -27.127 1.00 59.09 124 SER A N 1
ATOM 869 C CA . SER A 1 124 ? 28.845 -6.979 -26.508 1.00 59.09 124 SER A CA 1
ATOM 870 C C . SER A 1 124 ? 30.361 -7.049 -26.692 1.00 59.09 124 SER A C 1
ATOM 872 O O . SER A 1 124 ? 30.854 -7.450 -27.747 1.00 59.09 124 SER A O 1
ATOM 874 N N . ALA A 1 125 ? 31.107 -6.625 -25.671 1.00 64.00 125 ALA A N 1
ATOM 875 C CA . ALA A 1 125 ? 32.543 -6.791 -25.564 1.00 64.00 125 ALA A CA 1
ATOM 876 C C . ALA A 1 125 ? 32.777 -8.288 -25.345 1.00 64.00 125 ALA A C 1
ATOM 878 O O . ALA A 1 125 ? 32.881 -8.772 -24.223 1.00 64.00 125 ALA A O 1
ATOM 879 N N . GLY A 1 126 ? 32.687 -9.041 -26.437 1.00 54.56 126 GLY A N 1
ATOM 880 C CA . GLY A 1 126 ? 32.538 -10.488 -26.375 1.00 54.56 126 GLY A CA 1
ATOM 881 C C . GLY A 1 126 ? 32.050 -11.150 -27.656 1.00 54.56 126 GLY A C 1
ATOM 882 O O . GLY A 1 126 ? 31.732 -12.333 -27.621 1.00 54.56 126 GLY A O 1
ATOM 883 N N . GLN A 1 127 ? 32.018 -10.458 -28.797 1.00 53.16 127 GLN A N 1
ATOM 884 C CA . GLN A 1 127 ? 32.214 -11.165 -30.055 1.00 53.16 127 GLN A CA 1
ATOM 885 C C . GLN A 1 127 ? 33.733 -11.231 -30.258 1.00 53.16 127 GLN A C 1
ATOM 887 O O . GLN A 1 127 ? 34.306 -10.237 -30.710 1.00 53.16 127 GLN A O 1
ATOM 892 N N . PRO A 1 128 ? 34.432 -12.324 -29.870 1.00 54.44 128 PRO A N 1
ATOM 893 C CA . PRO A 1 128 ? 35.808 -12.483 -30.301 1.00 54.44 128 PRO A CA 1
ATOM 894 C C . PRO A 1 128 ? 35.758 -12.362 -31.815 1.00 54.44 128 PRO A C 1
ATOM 896 O O . PRO A 1 128 ? 34.980 -13.065 -32.473 1.00 54.44 128 PRO A O 1
ATOM 899 N N . ALA A 1 129 ? 36.507 -11.393 -32.346 1.00 59.94 129 ALA A N 1
ATOM 900 C CA . ALA A 1 129 ? 36.731 -11.275 -33.769 1.00 59.94 129 ALA A CA 1
ATOM 901 C C . ALA A 1 129 ? 36.940 -12.697 -34.282 1.00 59.94 129 ALA A C 1
ATOM 903 O O . ALA A 1 129 ? 37.739 -13.440 -33.703 1.00 59.94 129 ALA A O 1
ATOM 904 N N . ARG A 1 130 ? 36.173 -13.112 -35.295 1.00 60.31 130 ARG A N 1
ATOM 905 C CA . ARG A 1 130 ? 36.504 -14.326 -36.030 1.00 60.31 130 ARG A CA 1
ATOM 906 C C . ARG A 1 130 ? 37.870 -14.062 -36.662 1.00 60.31 130 ARG A C 1
ATOM 908 O O . ARG A 1 130 ? 37.947 -13.619 -37.802 1.00 60.31 130 ARG A O 1
ATOM 915 N N . VAL A 1 131 ? 38.936 -14.258 -35.883 1.00 59.81 131 VAL A N 1
ATOM 916 C CA . VAL A 1 131 ? 40.299 -14.417 -36.358 1.00 59.81 131 VAL A CA 1
ATOM 917 C C . VAL A 1 131 ? 40.162 -15.531 -37.368 1.00 59.81 131 VAL A C 1
ATOM 919 O O . VAL A 1 131 ? 39.682 -16.616 -37.029 1.00 59.81 131 VAL A O 1
ATOM 922 N N . GLY A 1 132 ? 40.402 -15.170 -38.628 1.00 54.22 132 GLY A N 1
ATOM 923 C CA . GLY A 1 132 ? 40.120 -16.011 -39.772 1.00 54.22 132 GLY A CA 1
ATOM 924 C C . GLY A 1 132 ? 40.573 -17.428 -39.478 1.00 54.22 132 GLY A C 1
ATOM 925 O O . GLY A 1 132 ? 41.689 -17.638 -39.002 1.00 54.22 132 GLY A O 1
ATOM 926 N N . ALA A 1 133 ? 39.685 -18.389 -39.719 1.00 61.78 133 ALA A N 1
ATOM 927 C CA . ALA A 1 133 ? 40.074 -19.780 -39.778 1.00 61.78 133 ALA A CA 1
ATOM 928 C C . ALA A 1 133 ? 41.183 -19.878 -40.835 1.00 61.78 133 ALA A C 1
ATOM 930 O O . ALA A 1 133 ? 40.907 -19.901 -42.035 1.00 61.78 133 ALA A O 1
ATOM 931 N N . VAL A 1 134 ? 42.440 -19.849 -40.389 1.00 62.84 134 VAL A N 1
ATOM 932 C CA . VAL A 1 134 ? 43.595 -20.147 -41.223 1.00 62.84 134 VAL A CA 1
ATOM 933 C C . VAL A 1 134 ? 43.394 -21.590 -41.644 1.00 62.84 134 VAL A C 1
ATOM 935 O O . VAL A 1 134 ? 43.506 -22.516 -40.843 1.00 62.84 134 VAL A O 1
ATOM 938 N N . ARG A 1 135 ? 42.984 -21.766 -42.899 1.00 63.28 135 ARG A N 1
ATOM 939 C CA . ARG A 1 135 ? 42.820 -23.071 -43.522 1.00 63.28 135 ARG A CA 1
ATOM 940 C C . ARG A 1 135 ? 44.202 -23.734 -43.532 1.00 63.28 135 ARG A C 1
ATOM 942 O O . ARG A 1 135 ? 45.103 -23.170 -44.154 1.00 63.28 135 ARG A O 1
ATOM 949 N N . PRO A 1 136 ? 44.408 -24.877 -4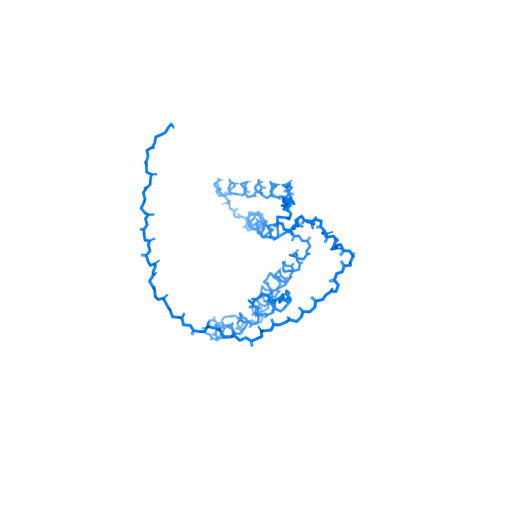2.856 1.00 58.94 136 PRO A N 1
ATOM 950 C CA . PRO A 1 136 ? 45.692 -25.555 -42.926 1.00 58.94 136 PRO A CA 1
ATOM 951 C C . PRO A 1 136 ? 45.967 -25.969 -44.381 1.00 58.94 136 PRO A C 1
ATOM 953 O O . PRO A 1 136 ? 45.029 -26.370 -45.085 1.00 58.94 136 PRO A O 1
ATOM 956 N N . PRO A 1 137 ? 47.217 -25.840 -44.862 1.00 53.19 137 PRO A N 1
ATOM 957 C CA . PRO A 1 137 ? 47.573 -26.266 -46.205 1.00 53.19 137 PRO A CA 1
ATOM 958 C C . PRO A 1 137 ? 47.333 -27.770 -46.341 1.00 53.19 137 PRO A C 1
ATOM 960 O O . PRO A 1 137 ? 47.701 -28.570 -45.481 1.00 53.19 137 PRO A O 1
ATOM 963 N N . ALA A 1 138 ? 46.661 -28.144 -47.426 1.00 58.03 138 ALA A N 1
ATOM 964 C CA . ALA A 1 138 ? 46.435 -29.533 -47.769 1.00 58.03 138 ALA A CA 1
ATOM 965 C C . ALA A 1 138 ? 47.774 -30.193 -48.127 1.00 58.03 138 ALA A C 1
ATOM 967 O O . ALA A 1 138 ? 48.427 -29.776 -49.079 1.00 58.03 138 ALA A O 1
ATOM 968 N N . GLY A 1 139 ? 48.137 -31.247 -47.395 1.00 51.97 139 GLY A N 1
ATOM 969 C CA . GLY A 1 139 ? 49.169 -32.199 -47.807 1.00 51.97 139 GLY A CA 1
ATOM 970 C C . GLY A 1 139 ? 50.405 -32.213 -46.914 1.00 51.97 139 GLY A C 1
ATOM 971 O O . GLY A 1 139 ? 51.205 -31.286 -46.921 1.00 51.97 139 GLY A O 1
ATOM 972 N N . GLY A 1 140 ? 50.575 -33.319 -46.188 1.00 42.34 140 GLY A N 1
ATOM 973 C CA . GLY A 1 140 ? 51.776 -33.599 -45.406 1.00 42.34 140 GLY A CA 1
ATOM 974 C C . GLY A 1 140 ? 51.541 -34.664 -44.345 1.00 42.34 140 GLY A C 1
ATOM 975 O O . GLY A 1 140 ? 51.599 -34.381 -43.155 1.00 42.34 140 GLY A O 1
ATOM 976 N N . ALA A 1 141 ? 51.228 -35.886 -44.771 1.00 49.50 141 ALA A N 1
ATOM 977 C CA . ALA A 1 141 ? 51.406 -37.055 -43.920 1.00 49.50 141 ALA A CA 1
ATOM 978 C C . ALA A 1 141 ? 52.882 -37.155 -43.498 1.00 49.50 141 ALA A C 1
ATOM 980 O O . ALA A 1 141 ? 53.731 -36.954 -44.362 1.00 49.50 141 ALA A O 1
ATOM 981 N N . LEU A 1 142 ? 53.158 -37.491 -42.226 1.00 44.81 142 LEU A N 1
ATOM 982 C CA . LEU A 1 142 ? 54.145 -38.497 -41.776 1.00 44.81 142 LEU A CA 1
ATOM 983 C C . LEU A 1 142 ? 54.541 -38.322 -40.282 1.00 44.81 142 LEU A C 1
ATOM 985 O O . LEU A 1 142 ? 55.243 -37.391 -39.914 1.00 44.81 142 LEU A O 1
ATOM 989 N N . LEU A 1 143 ? 54.137 -39.328 -39.489 1.00 47.41 143 LEU A N 1
ATOM 990 C CA . LEU A 1 143 ? 54.904 -40.057 -38.455 1.00 47.41 143 LEU A CA 1
ATOM 991 C C . LEU A 1 143 ? 55.155 -39.465 -37.046 1.00 47.41 143 LEU A C 1
ATOM 993 O O . LEU A 1 143 ? 56.002 -38.610 -36.837 1.00 47.41 143 LEU A O 1
ATOM 997 N N . TH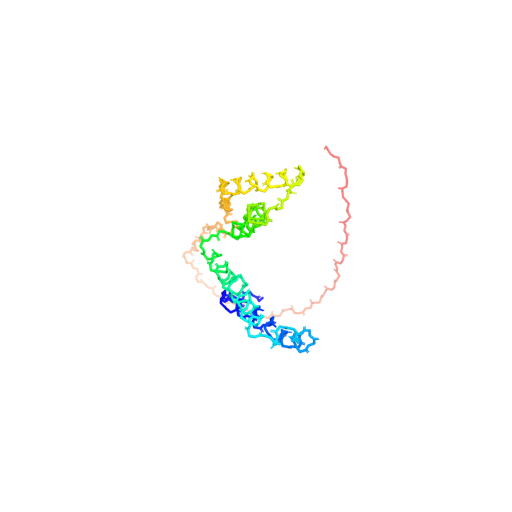R A 1 144 ? 54.494 -40.112 -36.076 1.00 44.31 144 THR A N 1
ATOM 998 C CA . THR A 1 144 ? 55.095 -40.900 -34.974 1.00 44.31 144 THR A CA 1
ATOM 999 C C . THR A 1 144 ? 56.115 -40.251 -34.026 1.00 44.31 144 THR A C 1
ATOM 1001 O O . THR A 1 144 ? 57.246 -39.982 -34.411 1.00 44.31 144 THR A O 1
ATOM 1004 N N . GLY A 1 145 ? 55.800 -40.280 -32.722 1.00 36.62 145 GLY A N 1
ATOM 1005 C CA . GLY A 1 145 ? 56.801 -40.618 -31.701 1.00 36.62 145 GLY A CA 1
ATOM 1006 C C . GLY A 1 145 ? 56.637 -39.955 -30.332 1.00 36.62 145 GLY A C 1
ATOM 1007 O O . GLY A 1 145 ? 56.801 -38.750 -30.207 1.00 36.62 145 GLY A O 1
ATOM 1008 N N . GLY A 1 146 ? 56.459 -40.777 -29.291 1.00 40.22 146 GLY A N 1
ATOM 1009 C CA . GLY A 1 146 ? 57.143 -40.536 -28.015 1.00 40.22 146 GLY A CA 1
ATOM 1010 C C . GLY A 1 146 ? 56.311 -40.003 -26.850 1.00 40.22 146 GLY A C 1
ATOM 1011 O O . GLY A 1 146 ? 56.433 -38.847 -26.467 1.00 40.22 146 GLY A O 1
ATOM 1012 N N . TYR A 1 147 ? 55.574 -40.898 -26.191 1.00 46.31 147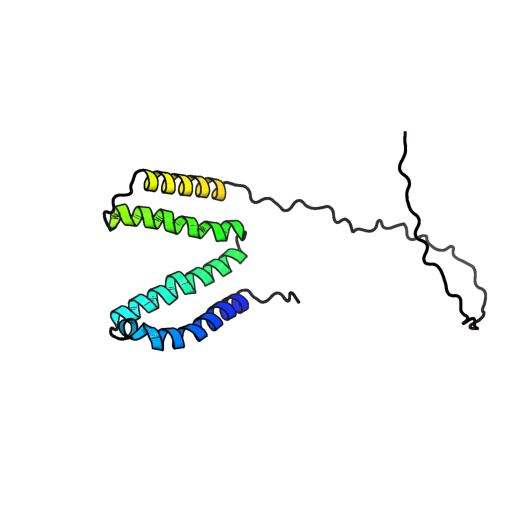 TYR A N 1
ATOM 1013 C CA . TYR A 1 147 ? 55.315 -40.789 -24.756 1.00 46.31 147 TYR A CA 1
ATOM 1014 C C . TYR A 1 147 ? 56.586 -41.226 -24.011 1.00 46.31 147 TYR A C 1
ATOM 1016 O O . TYR A 1 147 ? 56.870 -42.420 -24.004 1.00 46.31 147 TYR A O 1
ATOM 1024 N N . ALA A 1 148 ? 57.350 -40.310 -23.409 1.00 40.84 148 ALA A N 1
ATOM 1025 C CA . ALA A 1 148 ? 58.305 -40.638 -22.339 1.00 40.84 148 ALA A CA 1
ATOM 1026 C C . ALA A 1 148 ? 58.903 -39.378 -21.683 1.00 40.84 148 ALA A C 1
ATOM 1028 O O . ALA A 1 148 ? 59.767 -38.731 -22.260 1.00 40.84 148 ALA A O 1
ATOM 1029 N N . GLY A 1 149 ? 58.459 -39.102 -20.452 1.00 35.47 149 GLY A N 1
ATOM 1030 C CA . GLY A 1 149 ? 59.316 -38.763 -19.308 1.00 35.47 149 GLY A CA 1
ATOM 1031 C C . GLY A 1 149 ? 60.096 -37.444 -19.295 1.00 35.47 149 GLY A C 1
ATOM 1032 O O . GLY A 1 149 ? 61.125 -37.328 -19.943 1.00 35.47 149 GLY A O 1
ATOM 1033 N N . ALA A 1 150 ? 59.705 -36.541 -18.391 1.00 42.50 150 ALA A N 1
ATOM 1034 C CA . ALA A 1 150 ? 60.629 -35.955 -17.411 1.00 42.50 150 ALA A CA 1
ATOM 1035 C C . ALA A 1 150 ? 59.829 -35.258 -16.297 1.00 42.50 150 ALA A C 1
ATOM 1037 O O . ALA A 1 150 ? 59.341 -34.140 -16.447 1.00 42.50 150 ALA A O 1
ATOM 1038 N N . VAL A 1 151 ? 59.675 -35.972 -15.183 1.00 45.31 151 VAL A N 1
ATOM 1039 C CA . VAL A 1 151 ? 59.438 -35.403 -13.855 1.00 45.31 151 VAL A CA 1
ATOM 1040 C C . VAL A 1 151 ? 60.821 -35.128 -13.271 1.00 45.31 151 VAL A C 1
ATOM 1042 O O . VAL A 1 151 ? 61.565 -36.083 -13.106 1.00 45.31 151 VAL A O 1
ATOM 1045 N N . GLU A 1 152 ? 61.151 -33.869 -12.986 1.00 41.38 152 GLU A N 1
ATOM 1046 C CA . GLU A 1 152 ? 62.054 -33.417 -11.905 1.00 41.38 152 GLU A CA 1
ATOM 1047 C C . GLU A 1 152 ? 62.077 -31.874 -11.934 1.00 41.38 152 GLU A C 1
ATOM 1049 O O . GLU A 1 152 ? 62.358 -31.271 -12.963 1.00 41.38 152 GLU A O 1
ATOM 1054 N N . THR A 1 153 ? 61.475 -31.209 -10.946 1.00 43.22 153 THR A N 1
ATOM 1055 C CA . THR A 1 153 ? 62.122 -30.669 -9.729 1.00 43.22 153 THR A CA 1
ATOM 1056 C C . THR A 1 153 ? 62.870 -29.361 -9.993 1.00 43.22 153 THR A C 1
ATOM 1058 O O . THR A 1 153 ? 63.859 -29.329 -10.714 1.00 43.22 153 THR A O 1
ATOM 1061 N N . GLY A 1 154 ? 62.424 -28.276 -9.357 1.00 39.28 154 GLY A N 1
ATOM 1062 C CA . GLY A 1 154 ? 63.142 -27.003 -9.380 1.00 39.28 154 GLY A CA 1
ATOM 1063 C C . GLY A 1 154 ? 62.359 -25.880 -8.716 1.00 39.28 154 GLY A C 1
ATOM 1064 O O . GLY A 1 154 ? 61.541 -25.223 -9.351 1.00 39.28 154 GLY A O 1
ATOM 1065 N N . GLU A 1 155 ? 62.596 -25.705 -7.421 1.00 41.53 155 GLU A N 1
ATOM 1066 C CA . GLU A 1 155 ? 62.147 -24.580 -6.606 1.00 41.53 155 GLU A CA 1
ATOM 1067 C C . GLU A 1 155 ? 62.605 -23.203 -7.131 1.00 41.53 155 GLU A C 1
ATOM 1069 O O . GLU A 1 155 ? 63.526 -23.088 -7.935 1.00 41.53 155 GLU A O 1
ATOM 1074 N N . ALA A 1 156 ? 62.031 -22.173 -6.499 1.00 39.97 156 ALA A N 1
ATOM 1075 C CA . ALA A 1 156 ? 62.541 -20.810 -6.333 1.00 39.97 156 ALA A CA 1
ATOM 1076 C C . ALA A 1 156 ? 62.204 -19.782 -7.424 1.00 39.97 156 ALA A C 1
ATOM 1078 O O . ALA A 1 156 ? 62.655 -19.831 -8.562 1.00 39.97 156 ALA A O 1
ATOM 1079 N N . GLY A 1 157 ? 61.452 -18.757 -7.011 1.00 42.03 157 GLY A N 1
ATOM 1080 C CA . GLY A 1 157 ? 61.195 -17.591 -7.852 1.00 42.03 157 GLY A CA 1
ATOM 1081 C C . GLY A 1 157 ? 60.254 -16.546 -7.267 1.00 42.03 157 GLY A C 1
ATOM 1082 O O . GLY A 1 157 ? 59.527 -15.902 -8.014 1.00 42.03 157 GLY A O 1
ATOM 1083 N N . VAL A 1 158 ? 60.252 -16.348 -5.944 1.00 51.09 158 VAL A N 1
ATOM 1084 C CA . VAL A 1 158 ? 59.804 -15.073 -5.371 1.00 51.09 158 VAL A CA 1
ATOM 1085 C C . VAL A 1 158 ? 60.758 -13.992 -5.880 1.00 51.09 158 VAL A C 1
ATOM 1087 O O . VAL A 1 158 ? 61.884 -13.890 -5.406 1.00 51.09 158 VAL A O 1
ATOM 1090 N N . ALA A 1 159 ? 60.307 -13.175 -6.828 1.00 50.47 159 ALA A N 1
ATOM 1091 C CA . ALA A 1 159 ? 60.985 -11.944 -7.209 1.00 50.47 159 ALA A CA 1
ATOM 1092 C C . ALA A 1 159 ? 59.997 -10.777 -7.160 1.00 50.47 159 ALA A C 1
ATOM 1094 O O . ALA A 1 159 ? 59.275 -10.472 -8.106 1.00 50.47 159 ALA A O 1
ATOM 1095 N N . ARG A 1 160 ? 60.002 -10.111 -6.002 1.00 47.56 160 ARG A N 1
ATOM 1096 C CA . ARG A 1 160 ? 59.688 -8.688 -5.899 1.00 47.56 160 ARG A CA 1
ATOM 1097 C C . ARG A 1 160 ? 60.659 -7.911 -6.796 1.00 47.56 160 ARG A C 1
ATOM 1099 O O . ARG A 1 160 ? 61.866 -8.084 -6.661 1.00 47.56 160 ARG A O 1
ATOM 1106 N N . HIS A 1 161 ? 60.148 -6.982 -7.591 1.00 49.78 161 HIS A N 1
ATOM 1107 C CA . HIS A 1 161 ? 60.880 -5.784 -8.009 1.00 49.78 161 HIS A CA 1
ATOM 1108 C C . HIS A 1 161 ? 59.818 -4.720 -8.328 1.00 49.78 161 HIS A C 1
ATOM 1110 O O . HIS A 1 161 ? 59.033 -4.889 -9.252 1.00 49.78 161 HIS A O 1
ATOM 1116 N N . THR A 1 162 ? 59.474 -3.837 -7.389 1.00 47.41 162 THR A N 1
ATOM 1117 C CA . THR A 1 162 ? 60.177 -2.584 -7.059 1.00 47.41 162 THR A CA 1
ATOM 1118 C C . THR A 1 162 ? 60.298 -1.653 -8.262 1.00 47.41 162 THR A C 1
ATOM 1120 O O . THR A 1 162 ? 61.128 -1.869 -9.132 1.00 47.41 162 THR A O 1
ATOM 1123 N N . GLY A 1 163 ? 59.490 -0.591 -8.218 1.00 42.03 163 GLY A N 1
ATOM 1124 C CA . GLY A 1 163 ? 59.922 0.788 -8.436 1.00 42.03 163 GLY A CA 1
ATOM 1125 C C . GLY A 1 163 ? 60.431 1.170 -9.821 1.00 42.03 163 GLY A C 1
ATOM 1126 O O . GLY A 1 163 ? 61.580 0.917 -10.162 1.00 42.03 163 GLY A O 1
ATOM 1127 N N . ARG A 1 164 ? 59.632 1.967 -10.533 1.00 53.31 164 ARG A N 1
ATOM 1128 C CA . ARG A 1 164 ? 60.190 3.029 -11.370 1.00 53.31 164 ARG A CA 1
ATOM 1129 C C . ARG A 1 164 ? 59.284 4.256 -11.321 1.00 53.31 164 ARG A C 1
ATOM 1131 O O . ARG A 1 164 ? 58.254 4.310 -11.984 1.00 53.31 164 ARG A O 1
ATOM 1138 N N . ILE A 1 165 ? 59.668 5.172 -10.440 1.00 52.31 165 ILE A N 1
ATOM 1139 C CA . ILE A 1 165 ? 59.374 6.601 -10.526 1.00 52.31 165 ILE A CA 1
ATOM 1140 C C . ILE A 1 165 ? 60.439 7.190 -11.478 1.00 52.31 165 ILE A C 1
ATOM 1142 O O . ILE A 1 165 ? 61.494 6.574 -11.658 1.00 52.31 165 ILE A O 1
ATOM 1146 N N . ASP A 1 166 ? 60.114 8.339 -12.064 1.00 50.44 166 ASP A N 1
ATOM 1147 C CA . ASP A 1 166 ? 60.990 9.333 -12.702 1.00 50.44 166 ASP A CA 1
ATOM 1148 C C . ASP A 1 166 ? 60.926 9.417 -14.249 1.00 50.44 166 ASP A C 1
ATOM 1150 O O . ASP A 1 166 ? 61.482 8.602 -14.991 1.00 50.44 166 ASP A O 1
ATOM 1154 N N . ASP A 1 167 ? 60.202 10.470 -14.658 1.00 50.72 167 ASP A N 1
ATOM 1155 C CA . ASP A 1 167 ? 60.580 11.549 -15.587 1.00 50.72 167 ASP A CA 1
ATOM 1156 C C . ASP A 1 167 ? 60.588 11.333 -17.112 1.00 50.72 167 ASP A C 1
ATOM 1158 O O . ASP A 1 167 ? 61.526 10.782 -17.691 1.00 50.72 167 ASP A O 1
ATOM 1162 N N . ALA A 1 168 ? 59.578 11.931 -17.764 1.00 48.66 168 ALA A N 1
ATOM 1163 C CA . ALA A 1 168 ? 59.695 12.714 -19.002 1.00 48.66 168 ALA A CA 1
ATOM 1164 C C . ALA A 1 168 ? 58.517 13.697 -19.126 1.00 48.66 168 ALA A C 1
ATOM 1166 O O . ALA A 1 168 ? 57.367 13.264 -18.881 1.00 48.66 168 ALA A O 1
#

pLDDT: mean 76.49, std 18.97, range [35.47, 96.25]

Organism: NCBI:txid2294115

Sequence (168 aa):
MNSGVGRAASMGAVFGGGGLLLPPVLLLTGAPLLASRENFAVSAYMALVPMFLGYLLFGYGLTRVPASTATTAPLVEPAVAAVLAVVIVGERLPALGWVGLGIIAVVLVILVLAPTPSTLDVPSAGQPARVGAVRPPAGGALLTGGYAGAVETGEAGVARHTGRIDDA

Radius of gyration: 33.46 Å; chains: 1; bounding box: 81×66×70 Å

Foldseek 3Di:
DCPPDDLCNVLCCVCVVVVVVVVVVCVVPVCVCPVDPVSVVVVVCVCCPCNNVVVVVLSVVVVPDPNLLSVLVCLVVVLVVLVCCCPPVVDDDDPVSVVVSVVSVVVNVCSVPDDDPDPPPPPPPPPPPPPDPPDPDPDDDDDDDDDDDDDDDDDDDPDDDDDDDDDD